Protein AF-A0A358SPJ3-F1 (afdb_monomer_lite)

Foldseek 3Di:
DVLLVVLVADWAACCVVCVPDDDDRDTDDDDVPDPDVVVVVSSVVSCCVSCVVVVDDDD

pLDDT: mean 91.32, std 8.35, range [60.44, 98.0]

Secondary structure (DSSP, 8-state):
-HHHHHTT---EESGGG-SSS-----EE---TT-SSHHHHHHHHHHHHHH-GGGGSPP-

Structure (mmCIF, N/CA/C/O backbone):
data_AF-A0A358SPJ3-F1
#
_entry.id   AF-A0A358SPJ3-F1
#
loop_
_atom_site.group_PDB
_atom_site.id
_atom_site.type_symbol
_atom_site.label_atom_id
_atom_site.label_alt_id
_atom_site.label_comp_id
_atom_site.label_asym_id
_atom_site.label_entity_id
_atom_site.label_seq_id
_atom_site.pdbx_PDB_ins_code
_atom_site.Cartn_x
_atom_site.Cartn_y
_atom_site.Cartn_z
_atom_site.occupancy
_atom_site.B_iso_or_equiv
_atom_site.auth_seq_id
_atom_site.auth_comp_id
_atom_site.auth_asym_id
_atom_site.auth_atom_id
_atom_site.pdbx_PDB_model_num
ATOM 1 N N . ALA A 1 1 ? -1.506 -1.674 -6.677 1.00 91.12 1 ALA A N 1
ATOM 2 C CA . ALA A 1 1 ? -2.129 -0.331 -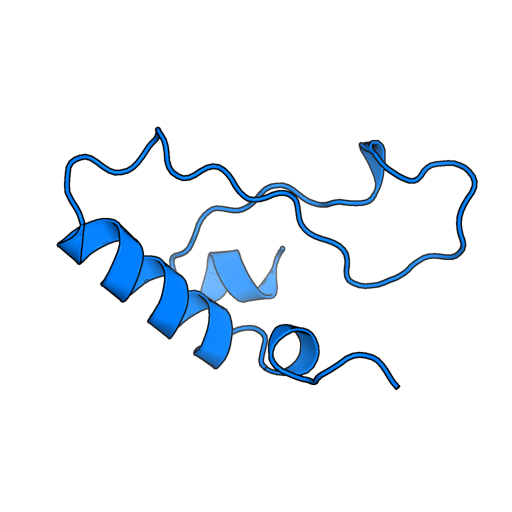6.535 1.00 91.12 1 ALA A CA 1
ATOM 3 C C . ALA A 1 1 ? -3.621 -0.333 -6.883 1.00 91.12 1 ALA A C 1
ATOM 5 O O . ALA A 1 1 ? -4.424 0.106 -6.071 1.00 91.12 1 ALA A O 1
ATOM 6 N N . ALA A 1 2 ? -4.025 -0.845 -8.054 1.00 94.06 2 ALA A N 1
ATOM 7 C CA . ALA A 1 2 ? -5.442 -0.902 -8.433 1.00 94.06 2 ALA A CA 1
ATOM 8 C C . ALA A 1 2 ? -6.311 -1.716 -7.451 1.00 94.06 2 ALA A C 1
ATOM 10 O O . ALA A 1 2 ? -7.402 -1.277 -7.104 1.00 94.06 2 ALA A O 1
ATOM 11 N N . ALA A 1 3 ? -5.811 -2.859 -6.966 1.00 94.94 3 ALA A N 1
ATOM 12 C CA . ALA A 1 3 ? -6.512 -3.680 -5.978 1.00 94.94 3 ALA A CA 1
ATOM 13 C C . ALA A 1 3 ? -6.734 -2.938 -4.646 1.00 94.94 3 ALA A C 1
ATOM 15 O O . ALA A 1 3 ? -7.871 -2.820 -4.20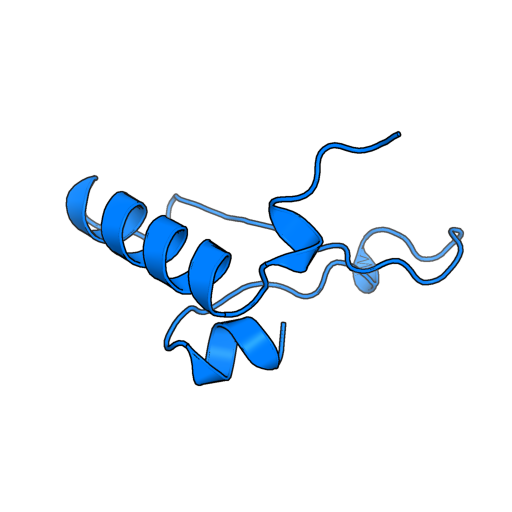3 1.00 94.94 3 ALA A O 1
ATOM 16 N N . ALA A 1 4 ? -5.687 -2.316 -4.093 1.00 94.69 4 ALA A N 1
ATOM 17 C CA . ALA A 1 4 ? -5.780 -1.464 -2.903 1.00 94.69 4 ALA A CA 1
ATOM 18 C C . ALA A 1 4 ? -6.824 -0.339 -3.049 1.00 94.69 4 ALA A C 1
ATOM 20 O O . ALA A 1 4 ? -7.654 -0.156 -2.162 1.00 94.69 4 ALA A O 1
ATOM 21 N N . ARG A 1 5 ? -6.853 0.354 -4.201 1.00 95.56 5 ARG A N 1
ATOM 22 C CA . ARG A 1 5 ? -7.851 1.407 -4.472 1.00 95.56 5 ARG A CA 1
ATOM 23 C C . ARG A 1 5 ? -9.282 0.870 -4.454 1.00 95.56 5 ARG A C 1
ATOM 25 O O . ARG A 1 5 ? -10.154 1.527 -3.899 1.00 95.56 5 ARG A O 1
ATOM 32 N N . ARG A 1 6 ? -9.526 -0.321 -5.016 1.00 96.31 6 ARG A N 1
ATOM 33 C CA . ARG A 1 6 ? -10.840 -0.989 -4.928 1.00 96.31 6 ARG A CA 1
ATOM 34 C C . ARG A 1 6 ? -11.203 -1.372 -3.491 1.00 96.31 6 ARG A C 1
ATOM 36 O O . ARG A 1 6 ? -12.372 -1.321 -3.141 1.00 96.31 6 ARG A O 1
ATOM 43 N N . GLY A 1 7 ? -10.208 -1.690 -2.663 1.00 95.50 7 GLY A N 1
ATOM 44 C CA . GLY A 1 7 ? -10.359 -1.900 -1.219 1.00 95.50 7 GLY A CA 1
ATOM 45 C C . GLY A 1 7 ? -10.482 -0.615 -0.388 1.00 95.50 7 GLY A C 1
ATOM 46 O O . GLY A 1 7 ? -10.484 -0.688 0.838 1.00 95.50 7 GLY A O 1
ATOM 47 N N . GLY A 1 8 ? -10.557 0.562 -1.021 1.00 96.06 8 GLY A N 1
ATOM 48 C CA . GLY A 1 8 ? -10.691 1.845 -0.330 1.00 96.06 8 GLY A CA 1
ATOM 49 C C . GLY A 1 8 ? -9.404 2.351 0.328 1.00 96.06 8 GLY A C 1
ATOM 50 O O . GLY A 1 8 ? -9.482 3.131 1.272 1.00 96.06 8 GLY A O 1
ATOM 51 N N . VAL A 1 9 ? -8.231 1.910 -0.142 1.00 96.25 9 VAL A N 1
ATOM 52 C CA . VAL A 1 9 ? -6.916 2.352 0.351 1.00 96.25 9 VAL A CA 1
ATOM 53 C C . VAL A 1 9 ? -6.137 3.024 -0.777 1.00 96.25 9 VAL A C 1
ATOM 55 O O . VAL A 1 9 ? -5.965 2.464 -1.864 1.00 96.25 9 VAL A O 1
ATOM 58 N N . ILE A 1 10 ? -5.641 4.234 -0.522 1.00 95.56 10 ILE A N 1
ATOM 59 C CA . ILE A 1 10 ? -4.784 4.961 -1.462 1.00 95.56 10 ILE A CA 1
ATOM 60 C C . ILE A 1 10 ? -3.330 4.557 -1.208 1.00 95.56 10 ILE A C 1
ATOM 62 O O . ILE A 1 10 ? -2.848 4.607 -0.083 1.00 95.56 10 ILE A O 1
ATOM 66 N N . VAL A 1 11 ? -2.629 4.161 -2.270 1.00 94.38 11 VAL A N 1
ATOM 67 C CA . VAL A 1 11 ? -1.211 3.775 -2.241 1.00 94.38 11 VAL A CA 1
ATOM 68 C C . VAL A 1 11 ? -0.498 4.317 -3.473 1.00 94.38 11 VAL A C 1
ATOM 70 O O . VAL A 1 11 ? -1.123 4.525 -4.518 1.00 94.38 11 VAL A O 1
ATOM 73 N N . MET A 1 12 ? 0.821 4.478 -3.385 1.00 95.38 12 MET A N 1
ATOM 74 C CA . MET A 1 12 ? 1.653 4.801 -4.540 1.00 95.38 12 MET A CA 1
ATOM 75 C C . MET A 1 12 ? 2.129 3.517 -5.227 1.00 95.38 12 MET A C 1
ATOM 77 O O . MET A 1 12 ? 2.592 2.581 -4.572 1.00 95.38 12 MET A O 1
ATOM 81 N N . ALA A 1 13 ? 2.040 3.471 -6.558 1.00 93.19 13 ALA A N 1
ATOM 82 C CA . ALA A 1 13 ? 2.656 2.394 -7.330 1.00 93.19 13 ALA A CA 1
ATOM 83 C C . ALA A 1 13 ? 4.186 2.440 -7.172 1.00 93.19 13 ALA A C 1
ATOM 85 O O . ALA A 1 13 ? 4.774 3.519 -7.230 1.00 93.19 13 ALA A O 1
ATOM 86 N N . GLY A 1 14 ? 4.825 1.282 -6.985 1.00 92.50 14 GLY A N 1
ATOM 87 C CA . GLY A 1 14 ? 6.271 1.196 -6.768 1.00 92.50 14 GLY A CA 1
ATOM 88 C C . GLY A 1 14 ? 7.113 1.356 -8.035 1.00 92.50 14 GLY A C 1
ATOM 89 O O . GLY A 1 14 ? 8.264 1.762 -7.931 1.00 92.50 14 GLY A O 1
ATOM 90 N N . ARG A 1 15 ? 6.556 1.106 -9.233 1.00 91.12 15 ARG A N 1
ATOM 91 C CA . ARG A 1 15 ? 7.316 1.084 -10.503 1.00 91.12 15 ARG A CA 1
ATOM 92 C C . ARG A 1 15 ? 8.230 2.303 -10.740 1.00 91.12 15 ARG A C 1
ATOM 94 O O . ARG A 1 15 ? 9.356 2.078 -11.168 1.00 91.12 15 ARG A O 1
ATOM 101 N N . PRO A 1 16 ? 7.827 3.556 -10.449 1.00 93.69 16 PRO A N 1
ATOM 102 C CA . PRO A 1 16 ? 8.708 4.714 -10.626 1.00 93.69 16 PRO A CA 1
ATOM 103 C C . PRO A 1 16 ? 9.991 4.686 -9.777 1.00 93.69 16 PRO A C 1
ATOM 105 O O . PRO A 1 16 ? 10.944 5.377 -10.114 1.00 93.69 16 PRO A O 1
ATOM 108 N N . PHE A 1 17 ? 10.024 3.904 -8.694 1.00 91.75 17 PHE A N 1
ATOM 109 C CA . PHE A 1 17 ? 11.169 3.790 -7.781 1.00 91.75 17 PHE A CA 1
ATOM 110 C C . PHE A 1 17 ? 12.111 2.629 -8.128 1.00 91.75 17 PHE A C 1
ATOM 112 O O . PHE A 1 17 ? 13.219 2.580 -7.608 1.00 91.75 17 PHE A O 1
ATOM 119 N N . PHE A 1 18 ? 11.696 1.727 -9.023 1.00 92.00 18 PHE A N 1
ATOM 120 C CA . PHE A 1 18 ? 12.470 0.559 -9.455 1.00 92.00 18 PHE A CA 1
ATOM 121 C C . PHE A 1 18 ? 12.536 0.488 -10.993 1.00 92.00 18 PHE A C 1
ATOM 123 O O . PHE A 1 18 ? 12.006 -0.447 -11.598 1.00 92.00 18 PHE A O 1
ATOM 130 N N . PRO A 1 19 ? 13.122 1.497 -11.670 1.00 93.56 19 PRO A N 1
ATOM 131 C CA . PRO A 1 19 ? 13.118 1.554 -13.131 1.00 93.56 19 PRO A CA 1
ATOM 132 C C . PRO A 1 19 ? 14.011 0.489 -13.786 1.00 93.56 19 PRO A C 1
ATOM 134 O O . PRO A 1 19 ? 13.695 0.049 -14.890 1.00 93.56 19 PRO A O 1
ATOM 13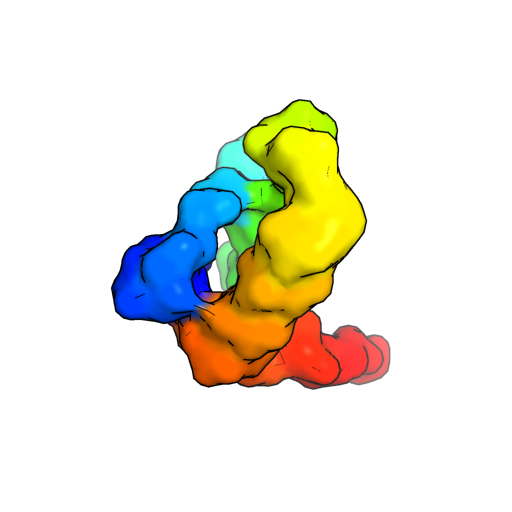7 N N . ALA A 1 20 ? 15.093 0.081 -13.114 1.00 95.44 20 ALA A N 1
ATOM 138 C CA . ALA A 1 20 ? 16.072 -0.885 -13.617 1.00 95.44 20 ALA A CA 1
ATOM 139 C C . ALA A 1 20 ? 15.741 -2.350 -13.269 1.00 95.44 20 ALA A C 1
ATOM 141 O O . ALA A 1 20 ? 16.344 -3.255 -13.836 1.00 95.44 20 ALA A O 1
ATOM 142 N N . GLU A 1 21 ? 14.782 -2.584 -12.370 1.00 91.38 21 GLU A N 1
ATOM 143 C CA . GLU A 1 21 ? 14.430 -3.926 -11.899 1.00 91.38 21 GLU A CA 1
ATOM 144 C C . GLU A 1 21 ? 13.330 -4.575 -12.762 1.00 91.38 21 GLU A C 1
ATOM 146 O O . GLU A 1 21 ? 12.499 -3.870 -13.375 1.00 91.38 21 GLU A O 1
ATOM 151 N N . PRO A 1 22 ? 13.258 -5.921 -12.777 1.00 92.00 22 PRO A N 1
ATOM 152 C CA . PRO A 1 22 ? 12.099 -6.644 -13.282 1.00 92.00 22 PRO A CA 1
ATOM 153 C C . PRO A 1 22 ? 10.779 -6.152 -12.653 1.00 92.00 22 PRO A C 1
ATOM 155 O O . PRO A 1 22 ? 10.759 -5.694 -11.508 1.00 92.00 22 PRO A O 1
ATOM 158 N N . PRO A 1 23 ? 9.650 -6.195 -13.386 1.00 87.50 23 PRO A N 1
ATOM 159 C CA . PRO A 1 23 ? 8.361 -5.792 -12.838 1.00 87.50 23 PRO A CA 1
ATOM 160 C C . PRO A 1 23 ? 7.895 -6.734 -11.724 1.00 87.50 23 PRO A C 1
ATOM 162 O O . PRO A 1 23 ? 7.506 -7.866 -11.980 1.00 87.50 23 PRO A O 1
ATOM 165 N N . GLU A 1 24 ? 7.848 -6.209 -10.508 1.00 87.56 24 GLU A N 1
ATOM 166 C CA . GLU A 1 24 ? 7.365 -6.899 -9.310 1.00 87.56 24 GLU A CA 1
ATOM 167 C C . GLU A 1 24 ? 6.245 -6.075 -8.639 1.00 87.56 24 GLU A C 1
ATOM 169 O O . GLU A 1 24 ? 6.112 -4.871 -8.915 1.00 87.56 24 GLU A O 1
ATOM 174 N N . PRO A 1 25 ? 5.403 -6.669 -7.766 1.00 88.00 25 PRO A N 1
ATOM 175 C CA . PRO A 1 25 ? 4.241 -6.009 -7.165 1.00 88.00 25 PRO A CA 1
ATOM 176 C C . PRO A 1 25 ? 4.621 -5.009 -6.054 1.00 88.00 25 PRO A C 1
ATOM 178 O O . PRO A 1 25 ? 4.019 -4.976 -4.985 1.00 88.00 25 PRO A O 1
ATOM 181 N N . HIS A 1 26 ? 5.601 -4.141 -6.298 1.00 89.31 26 HIS A N 1
ATOM 182 C CA . HIS A 1 26 ? 6.054 -3.146 -5.335 1.00 89.31 26 HIS A CA 1
ATOM 183 C C . HIS A 1 26 ? 5.045 -2.004 -5.148 1.00 89.31 26 HIS A C 1
ATOM 185 O O . HIS A 1 26 ? 4.459 -1.470 -6.101 1.00 89.31 26 HIS A O 1
ATOM 191 N N . LEU A 1 27 ? 4.910 -1.562 -3.898 1.00 92.25 27 LEU A N 1
ATOM 192 C CA . LEU A 1 27 ? 4.194 -0.354 -3.498 1.00 92.25 27 LEU A CA 1
ATOM 193 C C . LEU A 1 27 ? 5.101 0.532 -2.652 1.00 92.25 27 LEU A C 1
ATOM 195 O O . LEU A 1 27 ? 5.953 0.038 -1.919 1.00 92.25 27 LEU A O 1
ATOM 199 N N . ARG A 1 28 ? 4.858 1.842 -2.704 1.00 93.25 28 ARG A N 1
ATOM 200 C CA . ARG A 1 28 ? 5.405 2.783 -1.727 1.00 93.25 28 ARG A CA 1
ATOM 201 C C . ARG A 1 28 ? 4.300 3.188 -0.755 1.00 93.25 28 ARG A C 1
ATOM 203 O O . ARG A 1 28 ? 3.221 3.608 -1.180 1.00 93.25 28 ARG A O 1
ATOM 210 N N . LEU A 1 29 ? 4.589 3.061 0.537 1.00 93.56 29 LEU A N 1
ATOM 211 C CA . LEU A 1 29 ? 3.680 3.404 1.628 1.00 93.56 29 LEU A CA 1
ATOM 212 C C . LEU A 1 29 ? 4.160 4.676 2.332 1.00 93.56 29 LEU A C 1
ATOM 214 O O . LEU A 1 29 ? 5.357 4.872 2.533 1.00 93.56 29 LEU A O 1
ATOM 218 N N . ALA A 1 30 ? 3.212 5.530 2.704 1.00 94.38 30 ALA A N 1
ATOM 219 C CA . ALA A 1 30 ? 3.431 6.689 3.555 1.00 94.38 30 ALA A CA 1
ATOM 220 C C . ALA A 1 30 ? 2.341 6.693 4.630 1.00 94.38 30 ALA A C 1
ATOM 222 O O . ALA A 1 30 ? 1.164 6.556 4.310 1.00 94.38 30 ALA A O 1
ATOM 223 N N . PHE A 1 31 ? 2.738 6.831 5.892 1.00 93.19 31 PHE A N 1
ATOM 224 C CA . PHE A 1 31 ? 1.825 6.817 7.041 1.00 93.19 31 PHE A CA 1
ATOM 225 C C . PHE A 1 31 ? 1.469 8.225 7.534 1.00 93.19 31 PHE A C 1
ATOM 227 O O . PHE A 1 31 ? 0.469 8.398 8.217 1.00 93.19 31 PHE A O 1
ATOM 234 N N . CYS A 1 32 ? 2.242 9.246 7.149 1.00 94.44 32 CYS A N 1
ATOM 235 C CA . CYS A 1 32 ? 2.042 10.632 7.584 1.00 94.44 32 CYS A CA 1
ATOM 236 C C . CYS A 1 32 ? 0.712 11.264 7.138 1.00 94.44 32 CYS A C 1
ATOM 238 O O . CYS A 1 32 ? 0.363 12.331 7.627 1.00 94.44 32 CYS A O 1
ATOM 240 N N . GLY A 1 33 ? -0.014 10.638 6.205 1.00 91.19 33 GLY A N 1
ATOM 241 C CA . GLY A 1 33 ? -1.332 11.099 5.765 1.00 91.19 33 GLY A CA 1
ATOM 242 C C . GLY A 1 33 ? -2.494 10.651 6.656 1.00 91.19 33 GLY A C 1
ATOM 243 O O . GLY A 1 33 ? -3.605 11.124 6.446 1.00 91.19 33 GLY A O 1
ATOM 244 N N . ALA A 1 34 ? -2.265 9.741 7.607 1.00 95.12 34 ALA A N 1
ATOM 245 C CA . ALA A 1 34 ? -3.282 9.326 8.566 1.00 95.12 34 ALA A CA 1
ATOM 246 C C . ALA A 1 34 ? -3.312 10.284 9.763 1.00 95.12 34 ALA A C 1
ATOM 248 O O . ALA A 1 34 ? -2.266 10.634 10.311 1.00 95.12 34 ALA A O 1
ATOM 249 N N . ALA A 1 35 ? -4.508 10.681 10.187 1.00 96.38 35 ALA A N 1
ATOM 250 C CA . ALA A 1 35 ? -4.710 11.550 11.342 1.00 96.38 35 ALA A CA 1
ATOM 251 C C . ALA A 1 35 ? -4.573 10.792 12.670 1.00 96.38 35 ALA A C 1
ATOM 253 O O . ALA A 1 35 ? -4.288 11.396 13.703 1.00 96.38 35 ALA A O 1
ATOM 254 N N . THR A 1 36 ? -4.792 9.474 12.657 1.00 97.62 36 THR A N 1
ATOM 255 C CA . THR A 1 36 ? -4.750 8.626 13.854 1.00 97.62 36 THR A CA 1
ATOM 256 C C . THR A 1 36 ? -4.155 7.252 13.561 1.00 97.62 36 THR A C 1
ATOM 258 O O . THR A 1 36 ? -4.150 6.774 12.425 1.00 97.62 36 THR A O 1
ATOM 261 N N . GLU A 1 37 ? -3.722 6.561 14.614 1.00 97.19 37 GLU A N 1
ATOM 262 C CA . GLU A 1 37 ? -3.294 5.161 14.529 1.00 97.19 37 GLU A CA 1
ATOM 263 C C . GLU A 1 37 ? -4.428 4.224 14.080 1.00 97.19 37 GLU A C 1
ATOM 265 O O . GLU A 1 37 ? -4.186 3.272 13.340 1.00 97.19 37 GLU A O 1
ATOM 270 N N . GLY A 1 38 ? -5.681 4.509 14.455 1.00 98.00 38 GLY A N 1
ATOM 271 C CA . GLY A 1 38 ? -6.841 3.706 14.047 1.00 98.00 38 GLY A CA 1
ATOM 272 C C . GLY A 1 38 ? -7.118 3.759 12.539 1.00 98.00 38 GLY A C 1
ATOM 273 O O . GLY A 1 38 ? -7.513 2.754 11.938 1.00 98.00 38 GLY A O 1
ATOM 274 N N . GLU A 1 39 ? -6.859 4.903 11.898 1.00 96.31 39 GLU A N 1
ATOM 275 C CA . GLU A 1 39 ? -6.901 5.017 10.435 1.00 96.31 39 GLU A CA 1
ATOM 276 C C . GLU A 1 39 ? -5.806 4.172 9.776 1.00 96.31 39 GLU A C 1
ATOM 278 O O . GLU A 1 39 ? -6.075 3.504 8.773 1.00 96.31 39 GLU A O 1
ATOM 283 N N . LEU A 1 40 ? -4.600 4.143 10.359 1.00 96.44 40 LEU A N 1
ATOM 284 C CA . LEU A 1 40 ? -3.507 3.289 9.885 1.00 96.44 40 LEU A CA 1
ATOM 285 C C . LEU A 1 40 ? -3.853 1.802 10.017 1.00 96.44 40 LEU A C 1
ATOM 287 O O . LEU A 1 40 ? -3.712 1.075 9.034 1.00 96.44 40 LEU A O 1
ATOM 291 N N . ASP A 1 41 ? -4.353 1.350 11.171 1.00 97.12 41 ASP A N 1
ATOM 292 C CA . ASP A 1 41 ? -4.761 -0.052 11.370 1.00 97.12 41 ASP A CA 1
ATOM 293 C C . ASP A 1 41 ? -5.842 -0.461 10.357 1.00 97.12 41 ASP A C 1
ATOM 295 O O . ASP A 1 41 ? -5.718 -1.477 9.664 1.00 97.12 41 ASP A O 1
ATOM 299 N N . THR A 1 42 ? -6.856 0.389 10.172 1.00 97.06 42 THR A N 1
ATOM 300 C CA . THR A 1 42 ? -7.917 0.160 9.184 1.00 97.06 42 THR A CA 1
ATOM 301 C C . THR A 1 42 ? -7.355 0.064 7.763 1.00 97.06 42 THR A C 1
ATOM 303 O O . THR A 1 42 ? -7.726 -0.840 7.006 1.00 97.06 42 THR A O 1
ATOM 306 N N . ALA A 1 43 ? -6.454 0.973 7.382 1.00 96.00 43 ALA A N 1
ATOM 307 C CA . ALA A 1 43 ? -5.837 0.983 6.061 1.00 96.00 43 ALA A CA 1
ATOM 308 C C . ALA A 1 43 ? -4.978 -0.268 5.819 1.00 96.00 43 ALA A C 1
ATOM 310 O O . ALA A 1 43 ? -5.085 -0.879 4.753 1.00 96.00 43 ALA A O 1
ATOM 311 N N . VAL A 1 44 ? -4.183 -0.694 6.805 1.00 94.94 44 VAL A N 1
ATOM 312 C CA . VAL A 1 44 ? -3.343 -1.899 6.716 1.00 94.94 44 VAL A CA 1
ATOM 313 C C . VAL A 1 44 ? -4.202 -3.157 6.568 1.00 94.94 44 VAL A C 1
ATOM 315 O O . VAL A 1 44 ? -3.943 -3.965 5.675 1.00 94.94 44 VAL A O 1
ATOM 318 N N . ARG A 1 45 ? -5.276 -3.306 7.357 1.00 95.56 45 ARG A N 1
ATOM 319 C CA . ARG A 1 45 ? -6.200 -4.454 7.250 1.00 95.56 45 ARG A CA 1
ATOM 320 C C . ARG A 1 45 ? -6.879 -4.533 5.886 1.00 95.56 45 ARG A C 1
ATOM 322 O O . ARG A 1 45 ? -6.953 -5.607 5.283 1.00 95.56 45 ARG A O 1
ATOM 329 N N . ARG A 1 46 ? -7.358 -3.395 5.378 1.00 96.38 46 ARG A N 1
ATOM 33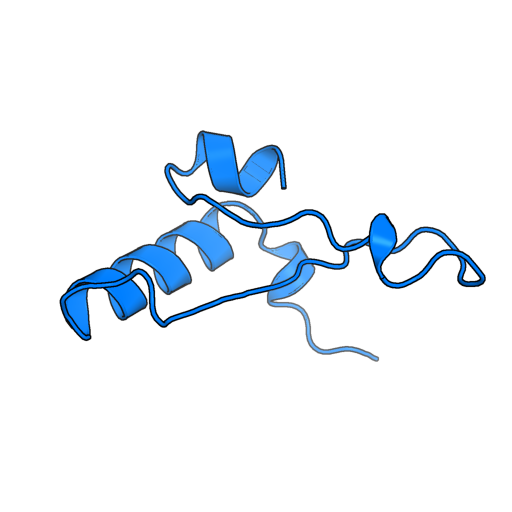0 C CA . ARG A 1 46 ? -7.972 -3.313 4.045 1.00 96.38 46 ARG A CA 1
ATOM 331 C C . ARG A 1 46 ? -6.963 -3.622 2.944 1.00 96.38 46 ARG A C 1
ATOM 333 O O . ARG A 1 46 ? -7.301 -4.344 2.010 1.00 96.38 46 ARG A O 1
ATOM 340 N N . LEU A 1 47 ? -5.730 -3.127 3.066 1.00 94.81 47 LEU A N 1
ATOM 341 C CA . LEU A 1 47 ? -4.660 -3.410 2.113 1.00 94.81 47 LEU A CA 1
ATOM 342 C C . LEU A 1 47 ? -4.321 -4.904 2.079 1.00 94.81 47 LEU A C 1
ATOM 344 O O . LEU A 1 47 ? -4.301 -5.479 0.996 1.00 94.81 47 LEU A O 1
ATOM 348 N N . ALA A 1 48 ? -4.129 -5.536 3.240 1.00 93.75 48 ALA A N 1
ATOM 349 C CA . ALA A 1 48 ? -3.844 -6.969 3.339 1.00 93.75 48 ALA A CA 1
ATOM 350 C C . ALA A 1 48 ? -4.972 -7.831 2.745 1.00 93.75 48 ALA A C 1
ATOM 352 O O . ALA A 1 48 ? -4.711 -8.830 2.083 1.00 93.75 48 ALA A O 1
ATOM 353 N N . THR A 1 49 ? -6.227 -7.410 2.929 1.00 95.56 49 THR A N 1
ATOM 354 C CA . THR A 1 49 ? -7.398 -8.095 2.357 1.00 95.56 49 THR A CA 1
ATOM 355 C C . THR A 1 49 ? -7.479 -7.922 0.837 1.00 95.56 49 THR A C 1
ATOM 357 O O . THR A 1 49 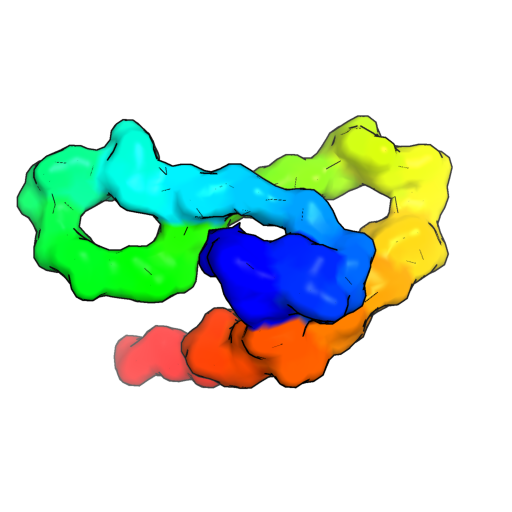? -7.807 -8.860 0.117 1.00 95.56 49 THR A O 1
ATOM 360 N N . ALA A 1 50 ? -7.192 -6.719 0.332 1.00 95.12 50 ALA A N 1
ATOM 361 C CA . ALA A 1 50 ? -7.320 -6.394 -1.087 1.00 95.12 50 ALA A CA 1
ATOM 362 C C . ALA A 1 50 ? -6.124 -6.853 -1.940 1.00 95.12 50 ALA A C 1
ATOM 364 O O . ALA A 1 50 ? -6.265 -6.958 -3.157 1.00 95.12 50 ALA A O 1
ATOM 365 N N . ALA A 1 51 ? -4.961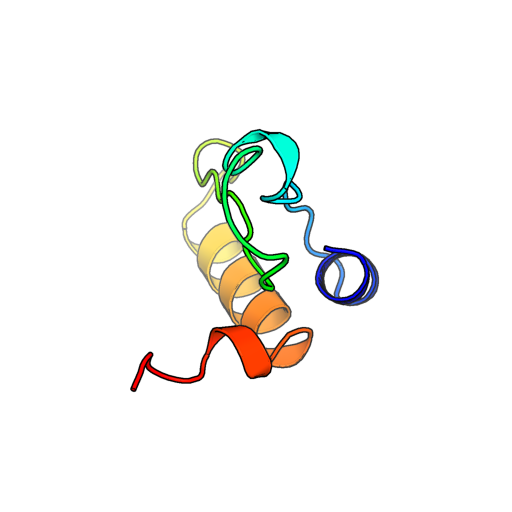 -7.066 -1.324 1.00 91.19 51 ALA A N 1
ATOM 366 C CA . ALA A 1 51 ? -3.708 -7.434 -1.978 1.00 91.19 51 ALA A CA 1
ATOM 367 C C . ALA A 1 51 ? -2.955 -8.502 -1.151 1.00 91.19 51 ALA A C 1
ATOM 369 O O . ALA A 1 51 ? -1.885 -8.219 -0.599 1.00 91.19 51 ALA A O 1
ATOM 370 N N . PRO A 1 52 ? -3.508 -9.724 -1.022 1.00 89.94 52 PRO A N 1
ATOM 371 C CA . PRO A 1 52 ? -2.927 -10.792 -0.202 1.00 89.94 52 PRO A CA 1
ATOM 372 C C . PRO A 1 52 ? -1.527 -11.218 -0.667 1.00 89.94 52 PRO A C 1
ATOM 374 O O . PRO A 1 52 ? -0.742 -11.739 0.122 1.00 89.94 52 PRO A O 1
ATOM 377 N N . GLU A 1 53 ? -1.176 -10.970 -1.930 1.00 85.81 53 GLU A N 1
ATOM 378 C CA . GLU A 1 53 ? 0.162 -11.196 -2.474 1.00 85.81 53 GLU A CA 1
ATOM 379 C C . GLU A 1 53 ? 1.258 -10.397 -1.756 1.00 85.81 53 GLU A C 1
ATOM 381 O O . GLU A 1 53 ? 2.393 -10.860 -1.703 1.00 85.81 53 GLU A O 1
ATOM 386 N N . LEU A 1 54 ? 0.919 -9.247 -1.162 1.00 82.44 54 LEU A N 1
ATOM 387 C CA . LEU A 1 54 ? 1.851 -8.417 -0.392 1.00 82.44 54 LEU A CA 1
ATOM 388 C C . LEU A 1 54 ? 2.084 -8.937 1.029 1.00 82.44 54 LEU A C 1
ATOM 390 O O . LEU A 1 54 ? 3.068 -8.566 1.660 1.00 82.44 54 LEU A O 1
ATOM 394 N N . ALA A 1 55 ? 1.168 -9.758 1.549 1.00 77.19 55 ALA A N 1
ATOM 395 C CA . ALA A 1 55 ? 1.276 -10.359 2.877 1.00 77.19 55 ALA A CA 1
ATOM 396 C C . ALA A 1 55 ? 2.126 -11.639 2.873 1.00 77.19 55 ALA A C 1
ATOM 398 O O . ALA A 1 55 ? 2.408 -12.201 3.932 1.00 77.19 55 ALA A O 1
ATOM 399 N N . ARG A 1 56 ? 2.522 -12.122 1.689 1.00 75.69 56 ARG A N 1
ATOM 400 C CA . ARG A 1 56 ? 3.389 -13.288 1.568 1.00 75.69 56 ARG A CA 1
ATOM 401 C C . ARG A 1 56 ? 4.816 -12.885 1.959 1.00 75.69 56 ARG A C 1
ATOM 403 O O . ARG A 1 56 ? 5.327 -11.922 1.388 1.00 75.69 56 ARG A O 1
ATOM 410 N N . PRO A 1 57 ? 5.472 -13.598 2.890 1.00 60.44 57 PRO A N 1
ATOM 411 C CA . PRO A 1 57 ? 6.891 -13.379 3.127 1.00 60.44 57 PRO A CA 1
ATOM 412 C C . PRO A 1 57 ? 7.664 -13.622 1.825 1.00 60.44 57 PRO A C 1
ATOM 414 O O . PRO A 1 57 ? 7.310 -14.513 1.045 1.00 60.44 57 PRO A O 1
ATOM 417 N N . ALA A 1 58 ? 8.685 -12.799 1.580 1.00 60.47 58 ALA A N 1
ATOM 418 C CA . ALA A 1 58 ? 9.638 -13.069 0.512 1.00 60.47 58 ALA A CA 1
ATOM 419 C C . ALA A 1 58 ? 10.289 -14.447 0.760 1.00 60.47 58 ALA A C 1
ATOM 421 O O . ALA A 1 58 ? 10.452 -14.813 1.930 1.00 60.47 58 ALA A O 1
ATOM 422 N N . PRO A 1 59 ? 10.578 -15.220 -0.303 1.00 60.47 59 PRO A N 1
ATOM 423 C CA . PRO A 1 59 ? 11.251 -16.509 -0.173 1.00 60.47 59 PRO A CA 1
ATOM 424 C C . PRO A 1 59 ? 12.626 -16.388 0.492 1.00 60.47 59 PRO A C 1
ATOM 426 O O . PRO A 1 59 ? 13.262 -15.315 0.362 1.00 60.47 59 PRO A O 1
#

Radius of gyration: 12.15 Å; chains: 1; bounding box: 27×28×28 Å

Sequence (59 aa):
AAAARRGGVIVMAGRPFFPAEPPEPHLRLAFCGAATEGELDTAVRRLATAAPELARPAP